Protein AF-A0AAN4L8Z6-F1 (afdb_monomer)

Solvent-accessible surface area (backbone atoms only — not comparable to full-atom values): 6008 Å² total; per-residue (Å²): 126,51,42,33,39,38,38,36,27,46,73,88,40,83,73,51,75,48,77,26,75,44,70,68,64,42,50,54,51,50,52,53,52,51,54,59,47,57,76,75,45,84,94,74,52,78,47,75,50,79,44,69,21,46,70,60,94,60,92,84,70,79,78,87,65,65,60,48,84,87,76,85,82,77,70,73,77,79,76,80,79,79,82,79,74,78,82,83,78,89,134

Foldseek 3Di:
DKKKWKFKAKPNHTDDIDIDPDPVVVVVVNVVVVVVVCVPDPDIDIDIDIAIADADPDDPPPPVHHHDDDDDPPPPPDPPPPPPPPDDDDD

pLDDT: mean 71.16, std 16.64, range [36.12, 92.12]

Radius of gyration: 25.95 Å; Cα contact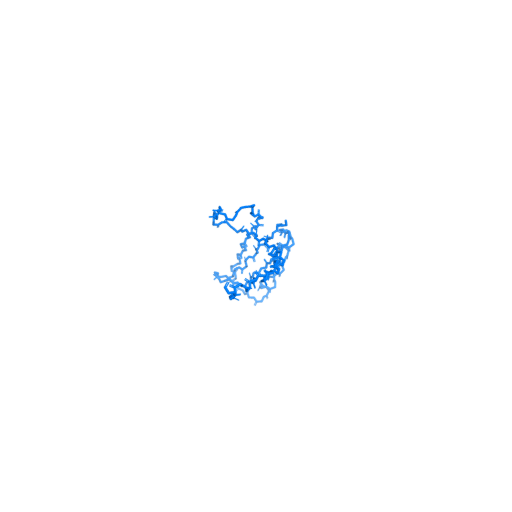s (8 Å, |Δi|>4): 102; chains: 1; bounding box: 30×28×94 Å

Nearest PDB structures (foldseek):
  2epi-assembly1_C  TM=5.981E-01  e=5.314E+00  Methanocaldococcus jannaschii DSM 2661
  7acz-assembly2_C  TM=4.172E-01  e=4.410E+00  Clostridioides difficile R20291
  4iou-assembly3_C  TM=4.701E-01  e=6.017E+00  Homo sapiens
  5tva-assembly2_B  TM=3.921E-01  e=5.655E+00  Aquifex aeolicus

Sequence (91 aa):
MNLYKFELTVNGYLLRVHFSASEESGLKWCKRIATEFQNNVANLEIKVDIHKKQKQKHAREYHGKPYLYDRTLRKKPLAKKNKTAESSVVM

Mean predicted aligned error: 14.53 Å

Structure (mmCIF, N/CA/C/O backbone):
data_AF-A0AAN4L8Z6-F1
#
_entry.id   AF-A0AAN4L8Z6-F1
#
loop_
_atom_site.group_PDB
_atom_site.id
_atom_site.type_symbol
_atom_site.label_atom_id
_atom_site.label_alt_id
_atom_site.label_comp_id
_atom_site.label_asym_id
_atom_site.label_entity_id
_atom_site.label_seq_id
_atom_site.pdbx_PDB_ins_code
_atom_site.Cartn_x
_atom_site.Cartn_y
_atom_site.Cartn_z
_atom_site.occupancy
_atom_site.B_iso_or_equiv
_atom_site.auth_seq_id
_atom_site.auth_comp_id
_atom_site.auth_asym_id
_atom_site.auth_atom_id
_atom_site.pdbx_PDB_model_num
ATOM 1 N N . MET A 1 1 ? 12.189 2.657 -13.302 1.00 53.53 1 MET A N 1
ATOM 2 C CA . MET A 1 1 ? 11.018 3.248 -12.627 1.00 53.53 1 MET A CA 1
ATOM 3 C C . MET A 1 1 ? 10.455 2.181 -11.711 1.00 53.53 1 MET A C 1
ATOM 5 O O . MET A 1 1 ? 10.031 1.146 -12.211 1.00 53.53 1 MET A O 1
ATOM 9 N N . ASN A 1 2 ? 10.605 2.373 -10.401 1.00 64.75 2 ASN A N 1
ATOM 10 C CA . ASN A 1 2 ? 10.102 1.447 -9.390 1.00 64.75 2 ASN A CA 1
ATOM 11 C C . ASN A 1 2 ? 8.642 1.824 -9.141 1.00 64.75 2 ASN A C 1
ATOM 13 O O . ASN A 1 2 ? 8.374 2.985 -8.854 1.00 64.75 2 ASN A O 1
ATOM 17 N N . LEU A 1 3 ? 7.712 0.886 -9.307 1.00 78.06 3 LEU A N 1
ATOM 18 C CA . LEU A 1 3 ? 6.315 1.113 -8.940 1.00 78.06 3 LEU A CA 1
ATOM 19 C C . LEU A 1 3 ? 6.024 0.271 -7.711 1.00 78.06 3 LEU A C 1
ATOM 21 O O . LEU A 1 3 ? 6.147 -0.952 -7.737 1.00 78.06 3 LEU A O 1
ATOM 25 N N . TYR A 1 4 ? 5.653 0.936 -6.637 1.00 83.88 4 TYR A N 1
ATOM 26 C CA . TYR A 1 4 ? 5.200 0.311 -5.415 1.00 83.88 4 TYR A CA 1
ATOM 27 C C . TYR A 1 4 ? 3.688 0.125 -5.501 1.00 83.88 4 TYR A C 1
ATOM 29 O O . TYR A 1 4 ? 2.977 1.039 -5.915 1.00 83.88 4 TYR A O 1
ATOM 37 N N . LYS A 1 5 ? 3.205 -1.059 -5.138 1.00 88.94 5 LYS A N 1
ATOM 38 C CA . LYS A 1 5 ? 1.791 -1.350 -4.897 1.00 88.94 5 LYS A CA 1
ATOM 39 C C . LYS A 1 5 ? 1.609 -1.464 -3.389 1.00 88.94 5 LYS A C 1
ATOM 41 O O . LYS A 1 5 ? 2.300 -2.256 -2.762 1.00 88.94 5 LYS A O 1
ATOM 46 N N . PHE A 1 6 ? 0.699 -0.678 -2.847 1.00 88.06 6 PHE A N 1
ATOM 47 C CA . PHE A 1 6 ? 0.292 -0.694 -1.453 1.00 88.06 6 PHE A CA 1
ATOM 48 C C . PHE A 1 6 ? -1.103 -1.296 -1.388 1.00 88.06 6 PHE A C 1
ATOM 50 O O . PHE A 1 6 ? -2.013 -0.779 -2.037 1.00 88.06 6 PHE A O 1
ATOM 57 N N . GLU A 1 7 ? -1.267 -2.377 -0.644 1.00 90.12 7 GLU A N 1
ATOM 58 C CA . GLU A 1 7 ? -2.556 -3.003 -0.366 1.00 90.12 7 GLU A CA 1
ATOM 59 C C . GLU A 1 7 ? -2.904 -2.733 1.090 1.00 90.12 7 GLU A C 1
ATOM 61 O O . GLU A 1 7 ? -2.104 -2.996 1.983 1.00 90.12 7 GLU A O 1
ATOM 66 N N . LEU A 1 8 ? -4.065 -2.134 1.324 1.00 86.81 8 LEU A N 1
ATOM 67 C CA . LEU A 1 8 ? -4.521 -1.756 2.652 1.00 86.81 8 LEU A CA 1
ATOM 68 C C . LEU A 1 8 ? -5.689 -2.664 3.014 1.00 86.81 8 LEU A C 1
ATOM 70 O O . LEU A 1 8 ? -6.735 -2.622 2.364 1.00 86.81 8 LEU A O 1
ATOM 74 N N . THR A 1 9 ? -5.484 -3.485 4.031 1.00 85.94 9 THR A N 1
ATOM 75 C CA . THR A 1 9 ? -6.404 -4.527 4.479 1.00 85.94 9 THR A CA 1
ATOM 76 C C . THR A 1 9 ? -6.919 -4.156 5.861 1.00 85.94 9 THR A C 1
ATOM 78 O O . THR A 1 9 ? -6.149 -3.727 6.717 1.00 85.94 9 THR A O 1
ATOM 81 N N . VAL A 1 10 ? -8.220 -4.303 6.088 1.00 83.75 10 VAL A N 1
ATOM 82 C CA . VAL A 1 10 ? -8.880 -3.985 7.354 1.00 83.75 10 VAL A CA 1
ATOM 83 C C . VAL A 1 10 ? -9.707 -5.185 7.800 1.00 83.75 10 VAL A C 1
ATOM 85 O O . VAL A 1 10 ? -10.547 -5.663 7.043 1.00 83.75 10 VAL A O 1
ATOM 88 N N . ASN A 1 11 ? -9.460 -5.695 9.010 1.00 85.31 11 ASN A N 1
ATOM 89 C CA . ASN A 1 11 ? -10.123 -6.885 9.567 1.00 85.31 11 ASN A CA 1
ATOM 90 C C . ASN A 1 11 ? -10.107 -8.092 8.604 1.00 85.31 11 ASN A C 1
ATOM 92 O O . ASN A 1 11 ? -11.087 -8.823 8.481 1.00 85.31 11 ASN A O 1
ATOM 96 N N . GLY A 1 12 ? -9.002 -8.268 7.873 1.00 81.19 12 GLY A N 1
ATOM 97 C CA . GLY A 1 12 ? -8.831 -9.342 6.886 1.00 81.19 12 GLY A CA 1
ATOM 98 C C . GLY A 1 12 ? -9.419 -9.065 5.497 1.00 81.19 12 GLY A C 1
ATOM 99 O O . GLY A 1 12 ? -9.191 -9.858 4.588 1.00 81.19 12 GLY A O 1
ATOM 100 N N . TYR A 1 13 ? -10.107 -7.937 5.291 1.00 83.69 13 TYR A N 1
ATOM 101 C CA . TYR A 1 13 ? -10.679 -7.554 3.997 1.00 83.69 13 TYR A CA 1
ATOM 102 C C . TYR A 1 13 ? -9.843 -6.489 3.294 1.00 83.69 13 TYR A C 1
ATOM 104 O O . TYR A 1 13 ? -9.474 -5.479 3.891 1.00 83.69 13 TYR A O 1
ATOM 112 N N . LEU A 1 14 ? -9.568 -6.685 2.002 1.00 85.94 14 LEU A N 1
ATOM 113 C CA . LEU A 1 14 ? -8.861 -5.694 1.193 1.00 85.94 14 LEU A CA 1
ATOM 114 C C . LEU A 1 14 ? -9.744 -4.454 0.999 1.00 85.94 14 LEU A C 1
ATOM 116 O O . LEU A 1 14 ? -10.766 -4.509 0.318 1.00 85.94 14 LEU A O 1
ATOM 120 N N . LEU A 1 15 ? -9.329 -3.327 1.574 1.00 84.44 15 LEU A N 1
ATOM 121 C CA . LEU A 1 15 ? -10.065 -2.069 1.518 1.00 84.44 15 LEU A CA 1
ATOM 122 C C . LEU A 1 15 ? -9.692 -1.265 0.271 1.00 84.44 15 LEU A C 1
ATOM 124 O O . LEU A 1 15 ? -10.559 -0.816 -0.478 1.00 84.44 15 LEU A O 1
ATOM 128 N N . ARG A 1 16 ? -8.390 -1.032 0.063 1.00 87.50 16 ARG A N 1
ATOM 129 C CA . ARG A 1 16 ? -7.889 -0.201 -1.040 1.00 87.50 16 ARG A CA 1
ATOM 130 C C . ARG A 1 16 ? -6.525 -0.650 -1.532 1.00 87.50 16 ARG A C 1
ATOM 132 O O . ARG A 1 16 ? -5.708 -1.164 -0.778 1.00 87.50 16 ARG A O 1
ATOM 139 N N . VAL A 1 17 ? -6.266 -0.354 -2.802 1.00 89.50 17 VAL A N 1
ATOM 140 C CA . VAL A 1 17 ? -4.960 -0.528 -3.439 1.00 89.50 17 VAL A CA 1
ATOM 141 C C . VAL A 1 17 ? -4.486 0.818 -3.977 1.00 89.50 17 VAL A C 1
ATOM 143 O O . VAL A 1 17 ? -5.247 1.528 -4.632 1.00 89.50 17 VAL A O 1
ATOM 146 N N . HIS A 1 18 ? -3.226 1.164 -3.727 1.00 89.75 18 HIS A N 1
ATOM 147 C CA . HIS A 1 18 ? -2.604 2.387 -4.223 1.00 89.75 18 HIS A CA 1
ATOM 148 C C . HIS A 1 18 ? -1.267 2.092 -4.895 1.00 89.75 18 HIS A C 1
ATOM 150 O O . HIS A 1 18 ? -0.498 1.251 -4.438 1.00 89.75 18 HIS A O 1
ATOM 156 N N . PHE A 1 19 ? -0.977 2.799 -5.985 1.00 88.25 19 PHE A N 1
ATOM 157 C CA . PHE A 1 19 ? 0.300 2.699 -6.677 1.00 88.25 19 PHE A CA 1
ATOM 158 C C . PHE A 1 19 ? 1.082 3.992 -6.507 1.00 88.25 19 PHE A C 1
ATOM 160 O O . PHE A 1 19 ? 0.549 5.066 -6.778 1.00 88.25 19 PHE A O 1
ATOM 167 N N . SER A 1 20 ? 2.350 3.882 -6.114 1.00 87.06 20 SER A N 1
ATOM 168 C CA . SER A 1 20 ? 3.237 5.037 -6.000 1.00 87.06 20 SER A CA 1
ATOM 169 C C . SER A 1 20 ? 4.604 4.797 -6.635 1.00 87.06 20 SER A C 1
ATOM 171 O O . SER A 1 20 ? 5.099 3.672 -6.705 1.00 87.06 20 SER A O 1
ATOM 173 N N . ALA A 1 21 ? 5.227 5.878 -7.101 1.00 84.25 21 ALA A N 1
ATOM 174 C CA . ALA A 1 21 ? 6.588 5.880 -7.622 1.00 84.25 21 ALA A CA 1
ATOM 175 C C . ALA A 1 21 ? 7.655 5.804 -6.513 1.00 84.25 21 ALA A C 1
ATOM 177 O O . ALA A 1 21 ? 8.780 5.375 -6.775 1.00 84.25 21 ALA A O 1
ATOM 178 N N . SER A 1 22 ? 7.319 6.201 -5.280 1.00 86.25 22 SER A N 1
ATOM 179 C CA . SER A 1 22 ? 8.217 6.111 -4.125 1.00 86.25 22 SER A CA 1
ATOM 180 C C . SER A 1 22 ? 7.540 5.450 -2.931 1.00 86.25 22 SER A C 1
ATOM 182 O O . SER A 1 22 ? 6.325 5.532 -2.751 1.00 86.25 22 SER A O 1
ATOM 184 N N . GLU A 1 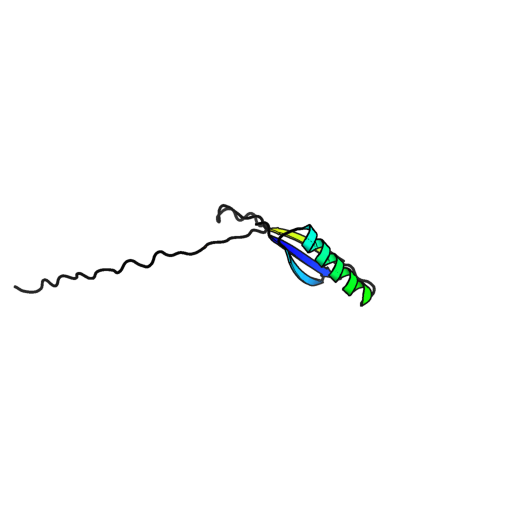23 ? 8.353 4.800 -2.105 1.00 84.00 23 GLU A N 1
ATOM 185 C CA . GLU A 1 23 ? 7.879 4.129 -0.900 1.00 84.00 23 GLU A CA 1
ATOM 186 C C . GLU A 1 23 ? 7.316 5.130 0.114 1.00 84.00 23 GLU A C 1
ATOM 188 O O . GLU A 1 23 ? 6.209 4.972 0.618 1.00 84.00 23 GLU A O 1
ATOM 193 N N . GLU A 1 24 ? 8.050 6.220 0.330 1.00 87.88 24 GLU A N 1
ATOM 194 C CA . GLU A 1 24 ? 7.728 7.256 1.308 1.00 87.88 24 GLU A CA 1
ATOM 195 C C . GLU A 1 24 ? 6.389 7.952 1.021 1.00 87.88 24 GLU A C 1
ATOM 197 O O . GLU A 1 24 ? 5.565 8.139 1.919 1.00 87.88 24 GLU A O 1
ATOM 202 N N . SER A 1 25 ? 6.120 8.281 -0.246 1.00 88.06 25 SER A N 1
ATOM 203 C CA . SER A 1 25 ? 4.848 8.903 -0.630 1.00 88.06 25 SER A CA 1
ATOM 204 C C . SER A 1 25 ? 3.667 7.942 -0.478 1.00 88.06 25 SER A C 1
ATOM 206 O O . SER A 1 25 ? 2.602 8.352 -0.014 1.00 88.06 25 SER A O 1
ATOM 208 N N . GLY A 1 26 ? 3.857 6.659 -0.799 1.00 88.44 26 GLY A N 1
ATOM 209 C CA . GLY A 1 26 ? 2.825 5.646 -0.605 1.00 88.44 26 GLY A CA 1
ATOM 210 C C . GLY A 1 26 ? 2.557 5.346 0.871 1.00 88.44 26 GLY A C 1
ATOM 211 O O . GLY A 1 26 ? 1.398 5.225 1.263 1.00 88.44 26 GLY A O 1
ATOM 212 N N . LEU A 1 27 ? 3.590 5.343 1.720 1.00 87.62 27 LEU A N 1
ATOM 213 C CA . LEU A 1 27 ? 3.439 5.248 3.176 1.00 87.62 27 LEU A CA 1
ATOM 214 C C . LEU A 1 27 ? 2.671 6.444 3.747 1.00 87.62 27 LEU A C 1
ATOM 216 O O . LEU A 1 27 ? 1.770 6.261 4.566 1.00 87.62 27 LEU A O 1
ATOM 220 N N . LYS A 1 28 ? 2.981 7.666 3.297 1.00 91.81 28 LYS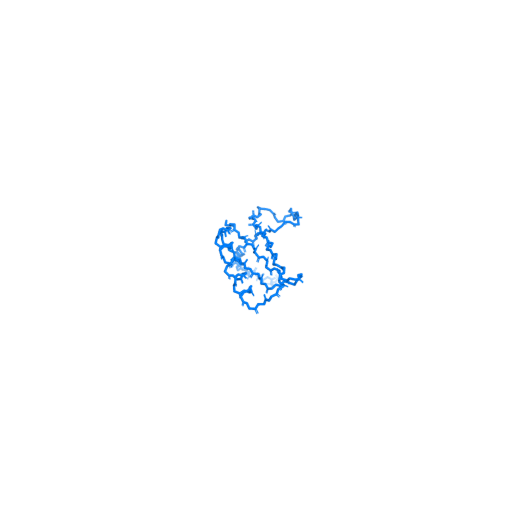 A N 1
ATOM 221 C CA . LYS A 1 28 ? 2.248 8.874 3.707 1.00 91.81 28 LYS A CA 1
ATOM 222 C C . LYS A 1 28 ? 0.771 8.789 3.316 1.00 91.81 28 LYS A C 1
ATOM 224 O O . LYS A 1 28 ? -0.096 9.146 4.113 1.00 91.81 28 LYS A O 1
ATOM 229 N N . TRP A 1 29 ? 0.481 8.272 2.122 1.00 92.12 29 TRP A N 1
ATOM 230 C CA . TRP A 1 29 ? -0.888 8.016 1.680 1.00 92.12 29 TRP A CA 1
ATOM 231 C C . TRP A 1 29 ? -1.590 6.968 2.559 1.00 92.12 29 TRP A C 1
ATOM 233 O O . TRP A 1 29 ? -2.700 7.226 3.021 1.00 92.12 29 TRP A O 1
ATOM 243 N N . CYS A 1 30 ? -0.935 5.840 2.860 1.00 89.06 30 CYS A N 1
ATOM 244 C CA . CYS A 1 30 ? -1.500 4.783 3.710 1.00 89.06 30 CYS A CA 1
ATOM 245 C C . CYS A 1 30 ? -1.813 5.292 5.120 1.00 89.06 30 CYS A C 1
ATOM 247 O O . CYS A 1 30 ? -2.895 5.021 5.632 1.00 89.06 30 CYS A O 1
ATOM 249 N N . LYS A 1 31 ? -0.908 6.080 5.721 1.00 89.25 31 LYS A N 1
ATOM 250 C CA . LYS A 1 31 ? -1.129 6.707 7.033 1.00 89.25 31 LYS A CA 1
ATOM 251 C C . LYS A 1 31 ? -2.372 7.590 7.031 1.00 89.25 31 LYS A C 1
ATOM 253 O O . LYS A 1 31 ? -3.201 7.449 7.918 1.00 89.25 31 LYS A O 1
ATOM 258 N N . ARG A 1 32 ? -2.534 8.446 6.014 1.00 90.81 32 ARG A N 1
ATOM 259 C CA . ARG A 1 32 ? -3.715 9.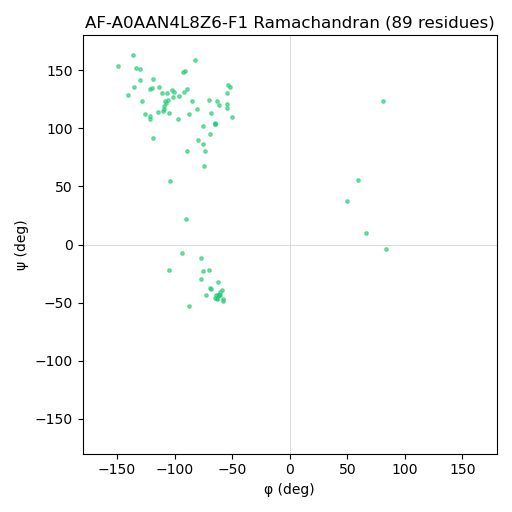314 5.897 1.00 90.81 32 ARG A CA 1
ATOM 260 C C . ARG A 1 32 ? -5.011 8.499 5.863 1.00 90.81 32 ARG A C 1
ATOM 262 O O . ARG A 1 32 ? -5.927 8.795 6.619 1.00 90.81 32 ARG A O 1
ATOM 269 N N . ILE A 1 33 ? -5.063 7.459 5.029 1.00 86.69 33 ILE A N 1
ATOM 270 C CA . ILE A 1 33 ? -6.243 6.589 4.918 1.00 86.69 33 ILE A CA 1
ATOM 271 C C . ILE A 1 33 ? -6.516 5.843 6.225 1.00 86.69 33 ILE A C 1
ATOM 273 O O . ILE A 1 33 ? -7.662 5.778 6.654 1.00 86.69 33 ILE A O 1
ATOM 277 N N . ALA A 1 34 ? -5.481 5.309 6.876 1.00 84.94 34 ALA A N 1
ATOM 278 C CA . ALA A 1 34 ? -5.633 4.615 8.148 1.00 84.94 34 ALA A CA 1
ATOM 279 C C . ALA A 1 34 ? -6.198 5.544 9.236 1.00 84.94 34 ALA A C 1
ATOM 281 O O . ALA A 1 34 ? -7.123 5.150 9.937 1.00 84.94 34 ALA A O 1
ATOM 282 N N . THR A 1 35 ? -5.711 6.788 9.325 1.00 86.88 35 THR A N 1
ATOM 283 C CA . THR A 1 35 ? -6.232 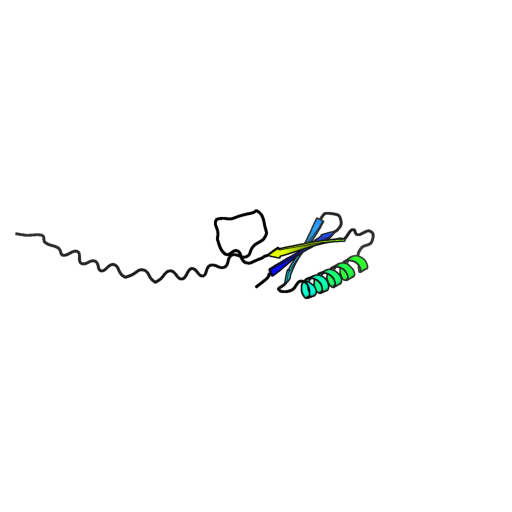7.796 10.263 1.00 86.88 35 THR A CA 1
ATOM 284 C C . THR A 1 35 ? -7.693 8.145 9.977 1.00 86.88 35 THR A C 1
ATOM 286 O O . THR A 1 35 ? -8.506 8.163 10.896 1.00 86.88 35 THR A O 1
ATOM 289 N N . GLU A 1 36 ? -8.061 8.371 8.712 1.00 86.38 36 GLU A N 1
ATOM 290 C CA . GLU A 1 36 ? -9.461 8.604 8.325 1.00 86.38 36 GLU A CA 1
ATOM 291 C C . GLU A 1 36 ? -10.362 7.422 8.716 1.00 86.38 36 GLU A C 1
ATOM 293 O O . GLU A 1 36 ? -11.484 7.624 9.176 1.00 86.38 36 GLU A O 1
ATOM 298 N N . PHE A 1 37 ? -9.879 6.187 8.568 1.00 80.38 37 PHE A N 1
ATOM 299 C CA . PHE A 1 37 ? -10.651 4.988 8.899 1.00 80.38 37 PHE A CA 1
ATOM 300 C C . PHE A 1 37 ? -10.803 4.793 10.416 1.00 80.38 37 PHE A C 1
ATOM 302 O O . PHE A 1 37 ? -11.905 4.528 10.893 1.00 80.38 37 PHE A O 1
ATOM 309 N N . GLN A 1 38 ? -9.724 4.999 11.178 1.00 81.94 38 GLN A N 1
ATOM 310 C CA . GLN A 1 38 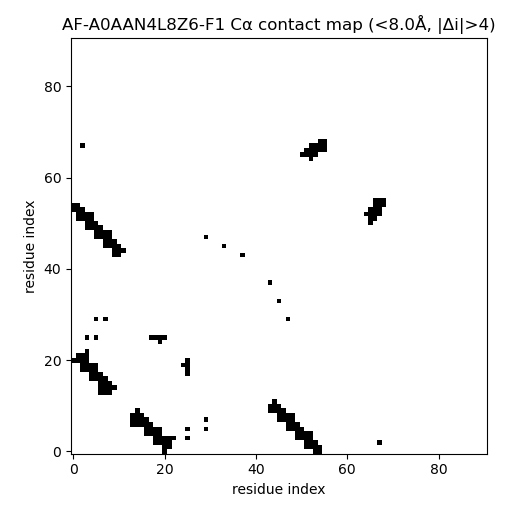? -9.718 4.920 12.645 1.00 81.94 38 GLN A CA 1
ATOM 311 C C . GLN A 1 38 ? -10.637 5.954 13.302 1.00 81.94 38 GLN A C 1
ATOM 313 O O . GLN A 1 38 ? -11.233 5.664 14.334 1.00 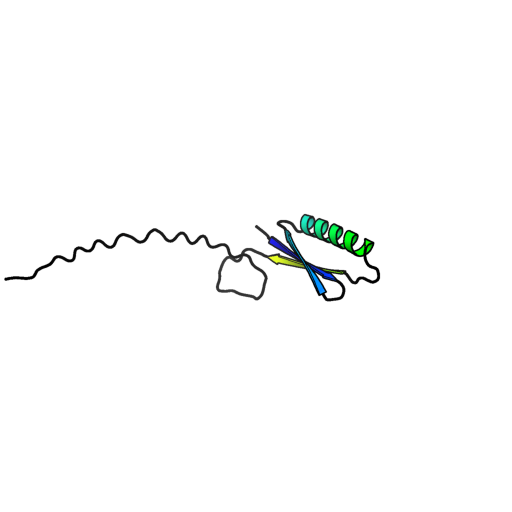81.94 38 GLN A O 1
ATOM 318 N N . ASN A 1 39 ? -10.796 7.132 12.696 1.00 86.06 39 ASN A N 1
ATOM 319 C CA . ASN A 1 39 ? -11.701 8.160 13.212 1.00 86.06 39 ASN A CA 1
ATOM 320 C C . ASN A 1 39 ? -13.187 7.792 13.067 1.00 86.06 39 ASN A C 1
ATOM 322 O O . ASN A 1 39 ? -14.018 8.348 13.778 1.00 86.06 39 ASN A O 1
ATOM 326 N N . ASN A 1 40 ? -13.530 6.886 12.146 1.00 82.00 40 ASN A N 1
ATOM 327 C CA . ASN A 1 40 ? -14.918 6.557 11.817 1.00 82.00 40 ASN A CA 1
ATOM 328 C C . ASN A 1 40 ? -15.385 5.211 12.390 1.00 82.00 40 ASN A C 1
ATOM 330 O O . ASN A 1 40 ? -16.588 4.992 12.512 1.00 82.00 40 ASN A O 1
ATOM 334 N N . VAL A 1 41 ? -14.466 4.292 12.704 1.00 76.81 41 VAL A N 1
ATOM 335 C CA . VAL A 1 41 ? -14.810 2.920 13.102 1.00 76.81 41 VAL A CA 1
ATOM 336 C C . VAL A 1 41 ? -13.894 2.444 14.232 1.00 76.81 41 VAL A C 1
ATOM 338 O O . VAL A 1 41 ? -12.671 2.511 14.127 1.00 76.81 41 VAL A O 1
ATOM 341 N N . ALA A 1 42 ? -14.490 1.935 15.313 1.00 74.50 42 ALA A N 1
ATOM 342 C CA . ALA A 1 42 ? -13.770 1.313 16.426 1.00 74.50 42 ALA A CA 1
ATOM 343 C C . ALA A 1 42 ? -13.420 -0.162 16.129 1.00 74.50 42 ALA A C 1
ATOM 345 O O . ALA A 1 42 ? -14.080 -0.809 15.320 1.00 74.50 42 ALA A O 1
ATOM 346 N N . ASN A 1 43 ? -12.416 -0.711 16.826 1.00 76.44 43 ASN A N 1
ATOM 347 C CA . ASN A 1 43 ? -11.982 -2.119 16.733 1.00 76.44 43 ASN A CA 1
ATOM 348 C C . ASN A 1 43 ? -11.530 -2.556 15.328 1.00 76.44 43 ASN A C 1
ATOM 350 O O . ASN A 1 43 ? -12.032 -3.524 14.753 1.00 76.44 43 ASN A O 1
ATOM 354 N N . LEU A 1 44 ? -10.559 -1.830 14.776 1.00 79.56 44 LEU A N 1
ATOM 355 C CA . LEU A 1 44 ? -9.978 -2.121 13.471 1.00 79.56 44 LEU A CA 1
ATOM 356 C C . LEU A 1 44 ? -8.569 -2.709 13.590 1.00 79.56 44 LEU A C 1
ATOM 358 O O . LEU A 1 44 ? -7.689 -2.116 14.209 1.00 79.56 44 LEU A O 1
ATOM 362 N N . GLU A 1 45 ? -8.331 -3.815 12.894 1.00 82.88 45 GLU A N 1
ATOM 363 C CA . GLU A 1 45 ? -7.005 -4.334 12.574 1.00 82.88 45 GLU A CA 1
ATOM 364 C C . GLU A 1 45 ? -6.630 -3.886 11.155 1.00 82.88 45 GLU A C 1
ATOM 366 O O . GLU A 1 45 ? -7.195 -4.372 10.174 1.00 82.88 45 GLU A O 1
ATOM 371 N N . ILE A 1 46 ? -5.688 -2.947 11.035 1.00 83.44 46 ILE A N 1
ATOM 372 C CA . ILE A 1 46 ? -5.212 -2.435 9.741 1.00 83.44 46 ILE A CA 1
ATOM 373 C C . ILE A 1 46 ? -3.870 -3.088 9.400 1.00 83.44 46 ILE A C 1
ATOM 375 O O . ILE A 1 46 ? -2.919 -3.007 10.176 1.00 83.44 46 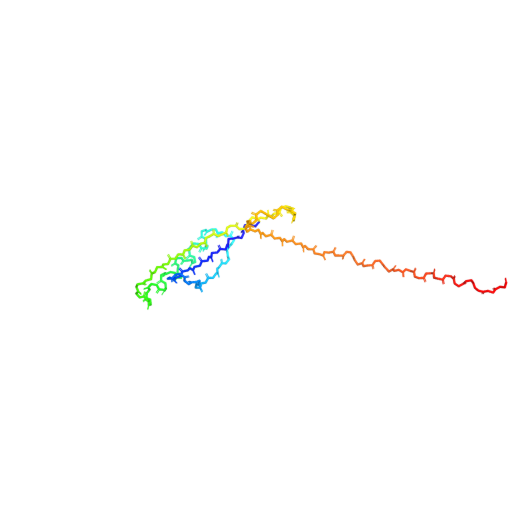ILE A O 1
ATOM 379 N N . LYS A 1 47 ? -3.775 -3.683 8.210 1.00 86.38 47 LYS A N 1
ATOM 380 C CA . LYS A 1 47 ? -2.545 -4.226 7.620 1.00 86.38 47 LYS A CA 1
ATOM 381 C C . LYS A 1 47 ? -2.231 -3.504 6.317 1.00 86.38 47 LYS A C 1
ATOM 383 O O . LYS A 1 47 ? -3.136 -3.154 5.562 1.00 86.38 47 LYS A O 1
ATOM 388 N N . VAL A 1 48 ? -0.947 -3.262 6.070 1.00 86.19 48 VAL A N 1
ATOM 389 C CA . VAL A 1 48 ? -0.463 -2.638 4.835 1.00 86.19 48 VAL A CA 1
ATOM 390 C C . VAL A 1 48 ? 0.587 -3.549 4.218 1.00 86.19 48 VAL A C 1
ATOM 392 O O . VAL A 1 48 ? 1.681 -3.676 4.764 1.00 86.19 48 VAL A O 1
ATOM 395 N N . ASP A 1 49 ? 0.269 -4.138 3.070 1.00 84.81 49 ASP A N 1
ATOM 396 C CA . ASP A 1 49 ? 1.206 -4.945 2.295 1.00 84.81 49 ASP A CA 1
ATOM 397 C C . ASP A 1 49 ? 1.842 -4.087 1.197 1.00 84.81 49 ASP A C 1
ATOM 399 O O . ASP A 1 49 ? 1.162 -3.407 0.422 1.00 84.81 49 ASP A O 1
ATOM 403 N N . ILE A 1 50 ? 3.176 -4.084 1.141 1.00 83.75 50 ILE A N 1
ATOM 404 C CA . ILE A 1 50 ? 3.948 -3.249 0.216 1.00 83.75 50 ILE A CA 1
ATOM 405 C C . ILE A 1 50 ? 4.684 -4.149 -0.769 1.00 83.75 50 ILE A C 1
ATOM 407 O O . ILE A 1 50 ? 5.621 -4.866 -0.421 1.00 83.75 50 ILE A O 1
ATOM 411 N N . HIS A 1 51 ? 4.308 -4.059 -2.040 1.00 84.31 51 HIS A N 1
ATOM 412 C CA . HIS A 1 51 ? 4.941 -4.802 -3.119 1.00 84.31 51 HIS A CA 1
ATOM 413 C C . HIS A 1 51 ? 5.741 -3.861 -4.012 1.00 84.31 51 HIS A C 1
ATOM 415 O O . HIS A 1 51 ? 5.191 -3.002 -4.703 1.00 84.31 51 HIS A O 1
ATOM 421 N N . LYS A 1 52 ? 7.056 -4.060 -4.066 1.00 80.12 52 LYS A N 1
ATOM 422 C CA . LYS A 1 52 ? 7.929 -3.331 -4.988 1.00 80.12 52 LYS A CA 1
ATOM 423 C C . LYS A 1 52 ? 7.990 -4.054 -6.330 1.00 80.12 52 LYS A C 1
ATOM 425 O O . LYS A 1 52 ? 8.585 -5.125 -6.424 1.00 80.12 52 LYS A O 1
ATOM 430 N N . LYS A 1 53 ? 7.434 -3.453 -7.387 1.00 72.06 53 LYS A N 1
ATOM 431 C CA . LYS A 1 53 ? 7.648 -3.932 -8.756 1.00 72.06 53 LYS A CA 1
ATOM 432 C C . LYS A 1 53 ? 8.988 -3.430 -9.273 1.00 72.06 53 LYS A C 1
ATOM 434 O O . LYS A 1 53 ? 9.189 -2.225 -9.446 1.00 72.06 53 LYS A O 1
ATOM 439 N N . GLN A 1 54 ? 9.892 -4.359 -9.554 1.00 64.06 54 GLN A N 1
ATOM 440 C CA . GLN A 1 54 ? 11.127 -4.073 -10.280 1.00 64.06 54 GLN A CA 1
ATOM 441 C C . GLN A 1 54 ? 10.900 -4.274 -11.786 1.00 64.06 54 GLN A C 1
ATOM 443 O O . GLN A 1 54 ? 10.063 -5.081 -12.195 1.00 64.06 54 GLN A O 1
ATOM 448 N N . LYS A 1 55 ? 11.608 -3.517 -12.635 1.00 62.91 55 LYS A N 1
ATOM 449 C CA . LYS A 1 55 ? 11.588 -3.771 -14.084 1.00 62.91 55 LYS A CA 1
ATOM 450 C C . LYS A 1 55 ? 12.331 -5.071 -14.360 1.00 62.91 55 LYS A C 1
ATOM 452 O O . LYS A 1 55 ? 13.496 -5.196 -13.994 1.00 62.91 55 LYS A O 1
ATOM 457 N N . GLN A 1 56 ? 11.671 -6.007 -15.028 1.00 57.78 56 GLN A N 1
ATOM 458 C CA . GLN A 1 56 ? 12.291 -7.266 -15.414 1.00 57.78 56 GLN A CA 1
ATOM 459 C C . GLN A 1 56 ? 12.893 -7.153 -16.819 1.00 57.78 56 GLN A C 1
ATOM 461 O O . GLN A 1 56 ? 12.240 -6.667 -17.742 1.00 57.78 56 GLN A O 1
ATOM 466 N N . LYS A 1 57 ? 14.151 -7.585 -16.985 1.00 57.09 57 LYS A N 1
ATOM 467 C CA . LYS A 1 57 ? 14.892 -7.468 -18.255 1.00 57.09 57 LYS A CA 1
ATOM 468 C C . LYS A 1 57 ? 14.460 -8.519 -19.293 1.00 57.09 57 LYS A C 1
ATOM 470 O O . LYS A 1 57 ? 14.502 -8.241 -20.490 1.00 57.09 57 LYS A O 1
ATOM 475 N N . HIS A 1 58 ? 14.002 -9.695 -18.849 1.00 57.09 58 HIS A N 1
ATOM 476 C CA . HIS A 1 58 ? 13.655 -10.832 -19.709 1.00 57.09 58 HIS A CA 1
ATOM 477 C C . HIS A 1 58 ? 12.325 -11.490 -19.305 1.00 57.09 58 HIS A C 1
ATOM 479 O O . HIS A 1 58 ? 12.076 -11.734 -18.133 1.00 57.09 58 HIS A O 1
ATOM 485 N N . ALA A 1 59 ? 11.472 -11.797 -20.291 1.00 54.00 59 ALA A N 1
ATOM 486 C CA . ALA A 1 59 ? 10.096 -12.277 -20.088 1.00 54.00 59 ALA A CA 1
ATOM 487 C C . ALA A 1 59 ? 9.969 -13.761 -19.686 1.00 54.00 59 ALA A C 1
ATOM 489 O O . ALA A 1 59 ? 8.876 -14.202 -19.349 1.00 54.00 59 ALA A O 1
ATOM 490 N N . ARG A 1 60 ? 11.053 -14.544 -19.775 1.00 54.94 60 ARG A N 1
ATOM 491 C CA . ARG A 1 60 ? 11.026 -16.007 -19.572 1.00 54.94 60 ARG A CA 1
ATOM 492 C C . ARG A 1 60 ? 11.346 -16.452 -18.145 1.00 54.94 60 ARG A C 1
ATOM 494 O O . ARG A 1 60 ? 11.172 -17.618 -17.828 1.00 54.94 60 ARG A O 1
ATOM 501 N N . GLU A 1 61 ? 11.761 -15.531 -17.287 1.00 51.75 61 GLU A N 1
ATOM 502 C CA . GLU A 1 61 ? 12.145 -15.813 -15.902 1.00 51.75 61 GLU A CA 1
ATOM 503 C C . GLU A 1 61 ? 11.031 -15.367 -14.941 1.00 51.75 61 GLU A C 1
ATOM 505 O O . GLU A 1 61 ? 11.228 -14.531 -14.063 1.00 51.75 61 GLU A O 1
ATOM 510 N N . TYR A 1 62 ? 9.798 -15.843 -15.135 1.00 48.41 62 TYR A N 1
ATOM 511 C CA . TYR A 1 62 ? 8.714 -15.523 -14.202 1.00 48.41 62 TYR A CA 1
ATOM 512 C C . TYR A 1 62 ? 8.958 -16.225 -12.856 1.00 48.41 62 TYR A C 1
ATOM 514 O O . TYR A 1 62 ? 8.590 -17.379 -12.674 1.00 48.41 62 TYR A O 1
ATOM 522 N N . HIS A 1 63 ? 9.575 -15.531 -11.898 1.00 57.62 63 HIS A N 1
ATOM 523 C CA . HIS A 1 63 ? 9.870 -16.067 -10.561 1.00 57.62 63 HIS A CA 1
ATOM 524 C C . HIS A 1 63 ? 8.745 -15.822 -9.537 1.00 57.62 63 HIS A C 1
ATOM 526 O O . HIS A 1 63 ? 9.013 -15.755 -8.339 1.00 57.62 63 HIS A O 1
ATOM 532 N N . GLY A 1 64 ? 7.502 -15.586 -9.978 1.00 55.28 64 GLY A N 1
ATOM 533 C CA . GLY A 1 64 ? 6.383 -15.287 -9.070 1.00 55.28 64 GLY A CA 1
ATOM 534 C C . GLY A 1 64 ? 6.497 -13.952 -8.319 1.00 55.28 64 GLY A C 1
ATOM 535 O O . GLY A 1 64 ? 5.721 -13.690 -7.405 1.00 55.28 64 GLY A O 1
ATOM 536 N N . LYS A 1 65 ? 7.454 -13.087 -8.685 1.00 55.66 65 LYS A N 1
ATOM 537 C CA . LYS A 1 65 ? 7.645 -11.765 -8.069 1.00 55.66 65 LYS A CA 1
ATOM 538 C C . LYS A 1 65 ? 6.883 -10.680 -8.843 1.00 55.66 65 LYS A C 1
ATOM 540 O O . LYS A 1 65 ? 6.774 -10.777 -10.063 1.00 55.66 65 LYS A O 1
ATOM 545 N N . PRO A 1 66 ? 6.392 -9.615 -8.186 1.00 55.72 66 PRO A N 1
ATOM 546 C CA . PRO A 1 66 ? 5.762 -8.490 -8.872 1.00 55.72 66 PRO A CA 1
ATOM 547 C C . PRO A 1 66 ? 6.775 -7.776 -9.786 1.00 55.72 66 PRO A C 1
ATOM 549 O O . PRO A 1 66 ? 7.796 -7.287 -9.307 1.00 55.72 66 PRO A O 1
ATOM 552 N N . TYR A 1 67 ? 6.492 -7.645 -11.085 1.00 56.03 67 TYR A N 1
ATOM 553 C CA . TYR A 1 67 ? 7.317 -6.845 -12.002 1.00 56.03 67 TYR A CA 1
ATOM 554 C C . TYR A 1 67 ? 6.485 -5.968 -12.940 1.00 56.03 67 TYR A C 1
ATOM 556 O O . TYR A 1 67 ? 5.272 -6.135 -13.094 1.00 56.03 67 TYR A O 1
ATOM 564 N N . LEU A 1 68 ? 7.160 -4.984 -13.535 1.00 50.50 68 LEU A N 1
ATOM 565 C CA . LEU A 1 68 ? 6.645 -4.146 -14.618 1.00 50.50 68 LEU A CA 1
ATOM 566 C C . LEU A 1 68 ? 7.198 -4.640 -15.950 1.00 50.50 68 LEU A C 1
ATOM 568 O O . LEU A 1 68 ? 8.412 -4.818 -16.086 1.00 50.50 68 LEU A O 1
ATOM 572 N N . TYR A 1 69 ? 6.313 -4.804 -16.929 1.00 51.03 69 TYR A N 1
ATOM 573 C CA . TYR A 1 69 ? 6.663 -5.132 -18.303 1.00 51.03 69 TYR A CA 1
ATOM 574 C C . TYR A 1 69 ? 6.136 -4.046 -19.238 1.00 51.03 69 TYR A C 1
ATOM 576 O O . TYR A 1 69 ? 4.935 -3.966 -19.486 1.00 51.03 69 TYR A O 1
ATOM 584 N N . ASP A 1 70 ? 7.049 -3.234 -19.771 1.00 50.22 70 ASP A N 1
ATOM 585 C CA . ASP A 1 70 ? 6.735 -2.221 -20.776 1.00 50.22 70 ASP A CA 1
ATOM 586 C C . ASP A 1 70 ? 7.235 -2.728 -22.137 1.00 50.22 70 ASP A C 1
ATOM 588 O O . ASP A 1 70 ? 8.445 -2.840 -22.349 1.00 50.22 70 ASP A O 1
ATOM 592 N N . ARG A 1 71 ? 6.334 -3.024 -23.083 1.00 47.50 71 ARG A N 1
ATOM 593 C CA . ARG A 1 71 ? 6.707 -3.268 -24.486 1.00 47.50 71 ARG A CA 1
ATOM 594 C C . ARG A 1 71 ? 5.986 -2.290 -25.396 1.00 47.50 71 ARG A C 1
ATOM 596 O O . ARG A 1 71 ? 4.793 -2.424 -25.647 1.00 47.50 71 ARG A O 1
ATOM 603 N N . THR A 1 72 ? 6.735 -1.364 -25.982 1.00 53.16 72 THR A N 1
ATOM 604 C CA . THR A 1 72 ? 6.240 -0.563 -27.102 1.00 53.16 72 THR A CA 1
ATOM 605 C C . THR A 1 72 ? 6.234 -1.445 -28.349 1.00 53.16 72 THR A C 1
ATOM 607 O O . THR A 1 72 ? 7.279 -1.710 -28.945 1.00 53.16 72 THR A O 1
ATOM 610 N N . LEU A 1 73 ? 5.062 -1.941 -28.749 1.00 47.97 73 LEU A N 1
ATOM 611 C CA . LEU A 1 73 ? 4.884 -2.707 -29.985 1.00 47.97 73 LEU A CA 1
ATOM 612 C C . LEU A 1 73 ? 4.940 -1.772 -31.204 1.00 47.97 73 LEU A C 1
ATOM 614 O O . LEU A 1 73 ? 3.949 -1.585 -31.903 1.00 47.97 73 LEU A O 1
ATOM 618 N N . ARG A 1 74 ? 6.105 -1.185 -31.501 1.00 53.84 74 ARG A N 1
ATOM 619 C CA . ARG A 1 74 ? 6.341 -0.569 -32.814 1.00 53.84 74 ARG A CA 1
ATOM 620 C C . ARG A 1 74 ? 6.530 -1.691 -33.833 1.00 53.84 74 ARG A C 1
ATOM 622 O O . ARG A 1 74 ? 7.656 -2.056 -34.166 1.00 53.84 74 ARG A O 1
ATOM 629 N N . LYS A 1 75 ? 5.432 -2.279 -34.316 1.00 57.69 75 LYS A N 1
ATOM 630 C CA . LYS A 1 75 ? 5.488 -3.015 -35.583 1.00 57.69 75 LYS A CA 1
ATOM 631 C C . LYS A 1 75 ? 5.900 -1.991 -36.640 1.00 57.69 75 LYS A C 1
ATOM 633 O O . LYS A 1 75 ? 5.211 -0.987 -36.808 1.00 57.69 75 LYS A O 1
ATOM 638 N N . LYS A 1 76 ? 7.034 -2.206 -37.316 1.00 58.88 76 LYS A N 1
ATOM 639 C CA . LYS A 1 76 ? 7.314 -1.470 -38.557 1.00 58.88 76 LYS A CA 1
ATOM 640 C C . LYS A 1 76 ? 6.099 -1.678 -39.481 1.00 58.88 76 LYS A C 1
ATOM 642 O O . LYS A 1 76 ? 5.576 -2.799 -39.489 1.00 58.88 76 LYS A O 1
ATOM 647 N N . PRO A 1 77 ? 5.607 -0.643 -40.185 1.00 61.06 77 PRO A N 1
ATOM 648 C CA . PRO A 1 77 ? 4.496 -0.815 -41.114 1.00 61.06 77 PRO A CA 1
ATOM 649 C C . PRO A 1 77 ? 4.815 -1.967 -42.069 1.00 61.06 77 PRO A C 1
ATOM 651 O O . PRO A 1 77 ? 5.953 -2.107 -42.520 1.00 61.06 77 PRO A O 1
ATOM 654 N N . LEU A 1 78 ? 3.826 -2.833 -42.305 1.00 62.91 78 LEU A N 1
ATOM 655 C CA . LEU A 1 78 ? 3.962 -3.953 -43.233 1.00 62.91 78 LEU A CA 1
ATOM 656 C C . LEU A 1 78 ? 4.406 -3.386 -44.585 1.00 62.91 78 LEU A C 1
ATOM 658 O O . LEU A 1 78 ? 3.719 -2.532 -45.147 1.00 62.91 78 LEU A O 1
ATOM 662 N N . ALA A 1 79 ? 5.563 -3.825 -45.084 1.00 67.00 79 ALA A N 1
ATOM 663 C CA . ALA A 1 79 ? 6.007 -3.459 -46.421 1.00 67.00 79 ALA A CA 1
ATOM 664 C C . ALA A 1 79 ? 4.901 -3.831 -47.419 1.00 67.00 79 ALA A C 1
ATOM 666 O O . ALA A 1 79 ? 4.376 -4.950 -47.372 1.00 67.00 79 ALA A O 1
ATOM 667 N N . LYS A 1 80 ? 4.516 -2.891 -48.295 1.00 61.09 80 LYS A N 1
ATOM 668 C CA . LYS A 1 80 ? 3.578 -3.174 -49.385 1.00 61.09 80 LYS A CA 1
ATOM 669 C C . LYS A 1 80 ? 4.135 -4.359 -50.173 1.00 61.09 80 LYS A C 1
ATOM 671 O O . LYS A 1 80 ? 5.220 -4.273 -50.741 1.00 61.09 80 LYS A O 1
ATOM 676 N N . LYS A 1 81 ? 3.398 -5.472 -50.195 1.00 61.22 81 LYS A N 1
ATOM 677 C CA . LYS A 1 81 ? 3.647 -6.544 -51.157 1.00 61.22 81 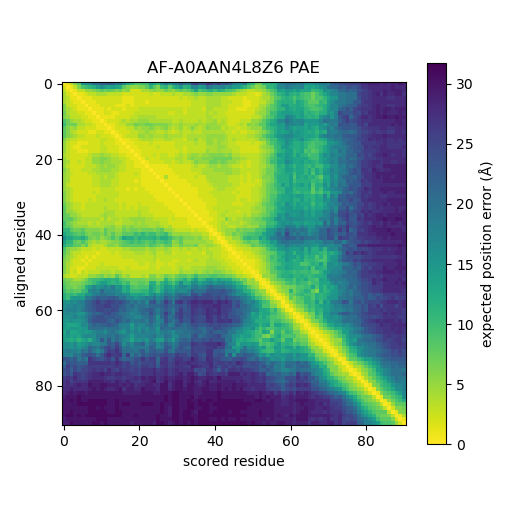LYS A CA 1
ATOM 678 C C . LYS A 1 81 ? 3.361 -5.959 -52.537 1.00 61.22 81 LYS A C 1
ATOM 680 O O . LYS A 1 81 ? 2.195 -5.787 -52.887 1.00 61.22 81 LYS A O 1
ATOM 685 N N . ASN A 1 82 ? 4.399 -5.635 -53.300 1.00 54.53 82 ASN A N 1
ATOM 686 C CA . ASN A 1 82 ? 4.244 -5.403 -54.728 1.00 54.53 82 ASN A CA 1
ATOM 687 C C . ASN A 1 82 ? 3.820 -6.741 -55.342 1.00 54.53 82 ASN A C 1
ATOM 689 O O . ASN A 1 82 ? 4.611 -7.676 -55.424 1.00 54.53 82 ASN A O 1
ATOM 693 N N . LYS A 1 83 ? 2.537 -6.861 -55.695 1.00 53.50 83 LYS A N 1
ATOM 694 C CA . LYS A 1 83 ? 2.067 -7.918 -56.587 1.00 53.50 83 LYS A CA 1
ATOM 695 C C . LYS A 1 83 ? 2.485 -7.531 -58.004 1.00 53.50 83 LYS A C 1
ATOM 697 O O . LYS A 1 83 ? 1.698 -6.933 -58.725 1.00 53.50 83 LYS A O 1
ATOM 702 N N . THR A 1 84 ? 3.697 -7.884 -58.404 1.00 46.88 84 THR A N 1
ATOM 703 C CA . THR A 1 84 ? 3.969 -8.191 -59.811 1.00 46.88 84 THR A CA 1
ATOM 704 C C . THR A 1 84 ? 3.701 -9.680 -59.978 1.00 46.88 84 THR A C 1
ATOM 706 O O . THR A 1 84 ? 4.588 -10.519 -59.884 1.00 46.88 84 THR A O 1
ATOM 709 N N . ALA A 1 85 ? 2.419 -10.015 -60.117 1.00 48.06 85 ALA A N 1
ATOM 710 C CA . ALA A 1 85 ? 2.048 -11.208 -60.854 1.00 48.06 85 ALA A CA 1
ATOM 711 C C . ALA A 1 85 ? 2.134 -10.794 -62.323 1.00 48.06 85 ALA A C 1
ATOM 713 O O . ALA A 1 85 ? 1.185 -10.225 -62.858 1.00 48.06 85 ALA A O 1
ATOM 714 N N . GLU A 1 86 ? 3.304 -10.974 -62.933 1.00 45.31 86 GLU A N 1
ATOM 715 C CA . GLU A 1 86 ? 3.389 -10.964 -64.387 1.00 45.31 86 GLU A CA 1
ATOM 716 C C . GLU A 1 86 ? 2.598 -12.169 -64.885 1.00 45.31 86 GLU A C 1
ATOM 718 O O . GLU A 1 86 ? 2.996 -13.327 -64.768 1.00 45.31 86 GLU A O 1
ATOM 723 N N . SER A 1 87 ? 1.407 -11.854 -65.375 1.00 45.41 87 SER A N 1
ATOM 724 C CA . SER A 1 87 ? 0.670 -12.643 -66.337 1.00 45.41 87 SER A CA 1
ATOM 725 C C . SER A 1 87 ? 1.587 -12.985 -67.508 1.00 45.41 87 SER A C 1
ATOM 727 O O . SER A 1 87 ? 1.916 -12.118 -68.314 1.00 45.41 87 SER A O 1
ATOM 729 N N . SER A 1 88 ? 1.961 -14.250 -67.629 1.00 40.22 88 SER A N 1
ATOM 730 C CA . SER A 1 88 ? 2.335 -14.842 -68.911 1.00 40.22 88 SER A CA 1
ATOM 731 C C . SER A 1 88 ? 1.359 -15.981 -69.182 1.00 40.22 88 SER A C 1
ATOM 733 O O . SER A 1 88 ? 1.523 -17.108 -68.727 1.00 40.22 88 SER A O 1
ATOM 735 N N . VAL A 1 89 ? 0.278 -15.639 -69.882 1.00 43.84 89 VAL A N 1
ATOM 736 C CA . VAL A 1 89 ? -0.545 -16.597 -70.618 1.00 43.84 89 VAL A CA 1
ATOM 737 C C . VAL A 1 89 ? -0.480 -16.157 -72.084 1.00 43.84 89 VAL A C 1
ATOM 739 O O . VAL A 1 89 ? -0.700 -14.978 -72.357 1.00 43.84 89 VAL A O 1
ATOM 742 N N . VAL A 1 90 ? -0.268 -17.142 -72.971 1.00 36.12 90 VAL A N 1
ATOM 743 C CA . VAL A 1 90 ? -0.435 -17.143 -74.446 1.00 36.12 90 VAL A CA 1
ATOM 744 C C . VAL A 1 90 ? 0.748 -16.517 -75.223 1.00 36.12 90 VAL A C 1
ATOM 746 O O . VAL A 1 90 ? 1.099 -15.375 -74.958 1.00 36.12 90 VAL A O 1
ATOM 749 N N . MET A 1 91 ? 1.441 -17.167 -76.174 1.00 36.78 91 MET A N 1
ATOM 750 C CA . MET A 1 91 ? 1.186 -18.343 -77.038 1.00 36.78 91 MET A CA 1
ATOM 751 C C . MET A 1 91 ? 2.274 -19.413 -76.926 1.00 36.78 91 MET A C 1
ATOM 753 O O . MET A 1 91 ? 3.451 -19.031 -76.745 1.00 36.78 91 MET A O 1
#

Secondary structure (DSSP, 8-state):
--EEEEEEEETTEEEEEEEESSHHHHHHHHHHHHHHHHHH-SS--EEEEEEEEEEPS-TT---S--EE------PPPPPP-----------